Protein AF-A0A5K0Y885-F1 (afdb_monomer_lite)

InterPro domains:
  IPR013210 Leucine-rich repeat-containing N-terminal, plant-type [PF08263] (34-59)

pLDDT: mean 85.36, std 7.64, range [65.19, 95.25]

Organis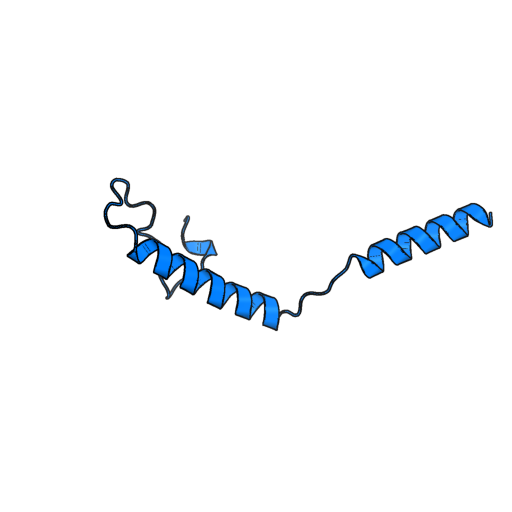m: NCBI:txid210225

Radius of gyration: 21.46 Å; chains: 1; bounding box: 58×42×21 Å

Structure (mmCIF, N/CA/C/O backbone):
data_AF-A0A5K0Y885-F1
#
_entry.id   AF-A0A5K0Y885-F1
#
loop_
_atom_site.group_PDB
_atom_site.id
_atom_site.type_symbol
_atom_site.label_atom_id
_atom_site.label_alt_id
_atom_site.label_comp_id
_atom_site.label_asym_id
_atom_site.label_entity_id
_atom_site.label_seq_id
_atom_site.pdbx_PDB_ins_code
_atom_site.Cartn_x
_atom_site.Cartn_y
_atom_site.Cartn_z
_atom_site.occupancy
_atom_site.B_iso_or_equiv
_atom_site.auth_seq_id
_atom_site.auth_comp_id
_atom_site.auth_asym_id
_atom_site.auth_atom_id
_atom_site.pdbx_PDB_model_num
ATOM 1 N N . PRO A 1 1 ? 33.206 31.741 -5.314 1.00 82.06 1 PRO A N 1
ATOM 2 C CA . PRO A 1 1 ? 33.242 30.853 -6.506 1.00 82.06 1 PRO A CA 1
ATOM 3 C C . PRO A 1 1 ? 33.317 29.356 -6.156 1.00 82.06 1 PRO A C 1
ATOM 5 O O . PRO A 1 1 ? 32.414 28.619 -6.526 1.00 82.06 1 PRO A O 1
ATOM 8 N N . LEU A 1 2 ? 34.338 28.912 -5.409 1.00 89.31 2 LEU A N 1
ATOM 9 C CA . LEU A 1 2 ? 34.569 27.485 -5.130 1.00 89.31 2 LEU A CA 1
ATOM 10 C C . LEU A 1 2 ? 33.516 26.865 -4.191 1.00 89.31 2 LEU A C 1
ATOM 12 O O . LEU A 1 2 ? 32.985 25.800 -4.473 1.00 89.31 2 LEU A O 1
ATOM 16 N N . VAL A 1 3 ? 33.139 27.582 -3.126 1.00 90.38 3 VAL A N 1
ATOM 17 C CA . VAL A 1 3 ? 32.085 27.155 -2.184 1.00 90.38 3 VAL A CA 1
ATOM 18 C C . VAL A 1 3 ? 30.734 26.990 -2.886 1.00 90.38 3 VAL A C 1
ATOM 20 O O . VAL A 1 3 ? 30.025 26.021 -2.650 1.00 90.38 3 VAL A O 1
ATOM 23 N N . PHE A 1 4 ? 30.402 27.902 -3.802 1.00 88.81 4 PHE A N 1
ATOM 24 C CA . PHE A 1 4 ? 29.160 27.838 -4.571 1.00 88.81 4 PHE A CA 1
ATOM 25 C C . PHE A 1 4 ? 29.113 26.598 -5.481 1.00 88.81 4 PHE A C 1
ATOM 27 O O . PHE A 1 4 ? 28.097 25.910 -5.527 1.00 88.81 4 PHE A O 1
ATOM 34 N N . LEU A 1 5 ? 30.232 26.265 -6.137 1.00 90.19 5 LEU A N 1
ATOM 35 C CA . LEU A 1 5 ? 30.361 25.059 -6.964 1.00 90.19 5 LEU A CA 1
ATOM 36 C C . LEU A 1 5 ? 30.258 23.771 -6.136 1.00 90.19 5 LEU A C 1
ATOM 38 O O . LEU A 1 5 ? 29.591 22.830 -6.557 1.00 90.19 5 LEU A O 1
ATOM 42 N N . LEU A 1 6 ? 30.864 23.742 -4.945 1.00 89.81 6 LEU A N 1
ATOM 43 C CA . LEU A 1 6 ? 30.771 22.599 -4.032 1.00 89.81 6 LEU A CA 1
ATOM 44 C C . LEU A 1 6 ? 29.340 22.391 -3.520 1.00 89.81 6 LEU A C 1
ATOM 46 O O . LEU A 1 6 ? 28.855 21.262 -3.514 1.00 89.81 6 LEU A O 1
ATOM 50 N N . CYS A 1 7 ? 28.635 23.467 -3.157 1.00 91.50 7 CYS A N 1
ATOM 51 C CA . CYS A 1 7 ? 27.226 23.387 -2.767 1.00 91.50 7 CYS A CA 1
ATOM 52 C C . CYS A 1 7 ? 26.353 22.868 -3.912 1.00 91.50 7 CYS A C 1
ATOM 54 O O . CYS A 1 7 ? 25.517 21.994 -3.697 1.00 91.50 7 CYS A O 1
ATOM 56 N N . PHE A 1 8 ? 26.571 23.366 -5.130 1.00 90.06 8 PHE A N 1
ATOM 57 C CA . PHE A 1 8 ? 25.823 22.922 -6.303 1.00 90.06 8 PHE A CA 1
ATOM 58 C C . PHE A 1 8 ? 26.092 21.443 -6.634 1.00 90.06 8 PHE A C 1
ATOM 60 O O . PHE A 1 8 ? 25.162 20.681 -6.899 1.00 90.06 8 PHE A O 1
ATOM 67 N N . SER A 1 9 ? 27.350 20.999 -6.543 1.00 89.00 9 SER A N 1
ATOM 68 C CA . SER A 1 9 ? 27.727 19.591 -6.722 1.00 89.00 9 SER A CA 1
ATOM 69 C C . SER A 1 9 ? 27.129 18.683 -5.647 1.00 89.00 9 SER A C 1
ATOM 71 O O . SER A 1 9 ? 26.669 17.591 -5.960 1.00 89.00 9 SER A O 1
ATOM 73 N N . SER A 1 10 ? 27.122 19.118 -4.387 1.00 88.81 10 SER A N 1
ATOM 74 C CA . SER A 1 10 ? 26.503 18.361 -3.297 1.00 88.81 10 SER A CA 1
ATOM 75 C C . SER A 1 10 ? 24.993 18.249 -3.503 1.00 88.81 10 SER A C 1
ATOM 77 O O . SER A 1 10 ? 24.436 17.158 -3.444 1.00 88.81 10 SER A O 1
ATOM 79 N N . PHE A 1 11 ? 24.329 19.355 -3.846 1.00 88.00 11 PHE A N 1
ATOM 80 C CA . PHE A 1 11 ? 22.890 19.372 -4.095 1.00 88.00 11 PHE A CA 1
ATOM 81 C C . PHE A 1 11 ? 22.491 18.444 -5.248 1.00 88.00 11 PHE A C 1
ATOM 83 O O . PHE A 1 11 ? 21.592 17.621 -5.096 1.00 88.00 11 PHE A O 1
ATOM 90 N N . THR A 1 12 ? 23.193 18.526 -6.380 1.00 86.81 12 THR A N 1
ATOM 91 C CA . THR A 1 12 ? 22.953 17.636 -7.528 1.00 86.81 12 THR A CA 1
ATOM 92 C C . THR A 1 12 ? 23.199 16.173 -7.172 1.00 86.81 12 THR A C 1
ATOM 94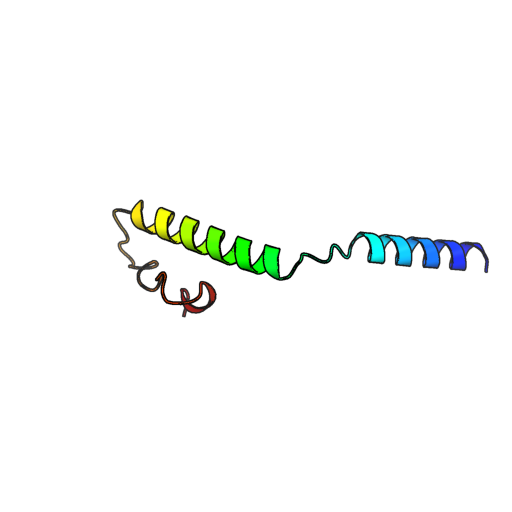 O O . THR A 1 12 ? 22.393 15.322 -7.535 1.00 86.81 12 THR A O 1
ATOM 97 N N . PHE A 1 13 ? 24.238 15.874 -6.392 1.00 86.06 13 PHE A N 1
ATOM 98 C CA . PHE A 1 13 ? 24.510 14.519 -5.919 1.00 86.06 13 PHE A CA 1
ATOM 99 C C . PHE A 1 13 ? 23.403 13.980 -5.001 1.00 86.06 13 PHE A C 1
ATOM 101 O O . PHE A 1 13 ? 22.967 12.846 -5.177 1.00 86.06 13 PHE A O 1
ATOM 108 N N . ILE A 1 14 ? 22.885 14.791 -4.073 1.00 86.69 14 ILE A N 1
ATOM 109 C CA . ILE A 1 14 ? 21.757 14.408 -3.208 1.00 86.69 14 ILE A CA 1
ATOM 110 C C . ILE A 1 14 ? 20.483 14.162 -4.023 1.00 86.69 14 ILE A C 1
ATOM 112 O O . ILE A 1 14 ? 19.782 13.185 -3.769 1.00 86.69 14 ILE A O 1
ATOM 116 N N . VAL A 1 15 ? 20.194 15.004 -5.019 1.00 84.62 15 VAL A N 1
ATOM 117 C CA . VAL A 1 15 ? 19.039 14.809 -5.910 1.00 84.62 15 VAL A CA 1
ATOM 118 C C . VAL A 1 15 ? 19.182 13.508 -6.703 1.00 84.62 15 VAL A C 1
ATOM 120 O O . VAL A 1 15 ? 18.244 12.718 -6.731 1.00 84.62 15 VAL A O 1
ATOM 123 N N . VAL A 1 16 ? 20.363 13.237 -7.265 1.00 83.75 16 VAL A N 1
ATOM 124 C CA . VAL A 1 16 ? 20.644 11.999 -8.011 1.00 83.75 16 VAL A CA 1
ATOM 125 C C . VAL A 1 16 ? 20.537 10.763 -7.112 1.00 83.75 16 VAL A C 1
ATOM 127 O O . VAL A 1 16 ? 19.929 9.775 -7.510 1.00 83.75 16 VAL A O 1
ATOM 130 N N . LEU A 1 17 ? 21.053 10.816 -5.879 1.00 80.00 17 LEU A N 1
ATOM 131 C CA . LEU A 1 17 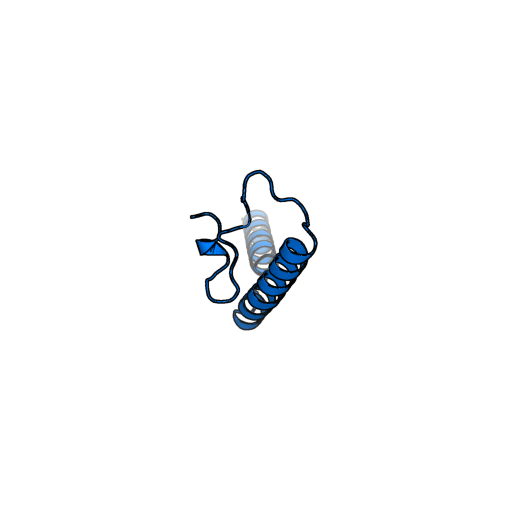? 20.904 9.725 -4.908 1.00 80.00 17 LEU A CA 1
ATOM 132 C C . LEU A 1 17 ? 19.450 9.525 -4.451 1.00 80.00 17 LEU A C 1
ATOM 134 O O . LEU A 1 17 ? 19.054 8.404 -4.130 1.00 80.00 17 LEU A O 1
ATOM 138 N N . GLY A 1 18 ? 18.657 10.598 -4.405 1.00 74.62 18 GLY A N 1
ATOM 139 C CA . GLY A 1 18 ? 17.236 10.562 -4.055 1.00 74.62 18 GLY A CA 1
ATOM 140 C C . GLY A 1 18 ? 16.340 10.022 -5.172 1.00 74.62 18 GLY A C 1
ATOM 141 O O . GLY A 1 18 ? 15.243 9.534 -4.893 1.00 74.62 18 GLY A O 1
ATOM 142 N N . GLN A 1 19 ? 16.802 10.049 -6.425 1.00 70.19 19 GLN A N 1
ATOM 143 C CA . GLN A 1 19 ? 16.114 9.433 -7.557 1.00 70.19 19 GLN A CA 1
ATOM 144 C C . GLN A 1 19 ? 16.355 7.921 -7.561 1.00 70.19 19 GLN A C 1
ATOM 146 O O . GLN A 1 19 ? 17.080 7.365 -8.380 1.00 70.19 19 GLN A O 1
ATOM 151 N N . ARG A 1 20 ? 15.706 7.226 -6.627 1.00 65.19 20 ARG A N 1
ATOM 152 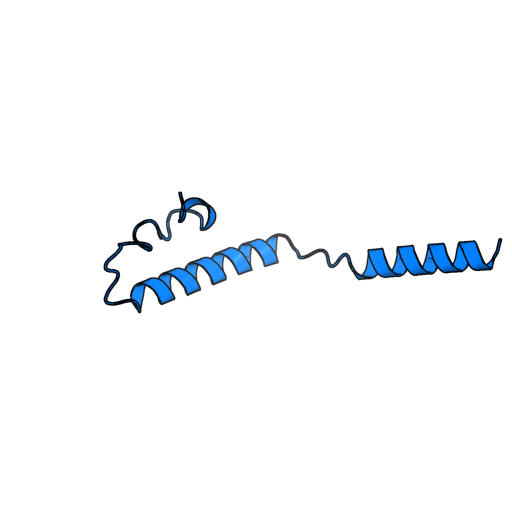C CA . ARG A 1 20 ? 15.559 5.775 -6.709 1.00 65.19 2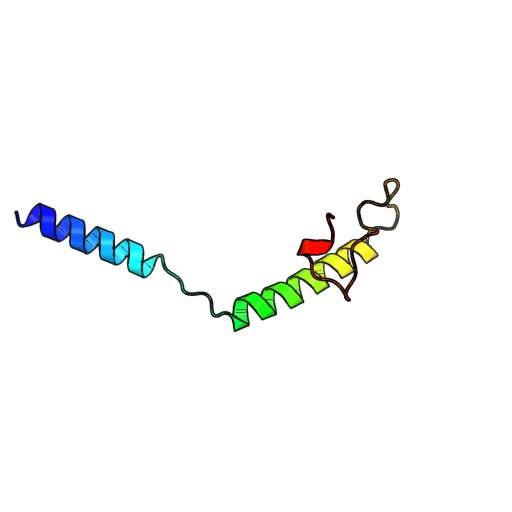0 ARG A CA 1
ATOM 153 C C . ARG A 1 20 ? 14.597 5.471 -7.855 1.00 65.19 20 ARG A C 1
ATOM 155 O O . ARG A 1 20 ? 13.383 5.508 -7.671 1.00 65.19 20 ARG A O 1
ATOM 162 N N . GLU A 1 21 ? 15.140 5.186 -9.034 1.00 67.69 21 GLU A N 1
ATOM 163 C CA . GLU A 1 21 ? 14.367 4.631 -10.142 1.00 67.69 21 GLU A CA 1
ATOM 164 C C . GLU A 1 21 ? 13.819 3.274 -9.698 1.00 67.69 21 GLU A C 1
ATOM 166 O O . GLU A 1 21 ? 14.537 2.278 -9.592 1.00 67.69 21 GLU A O 1
ATOM 171 N N . VAL A 1 22 ? 12.538 3.245 -9.334 1.00 70.38 22 VAL A N 1
ATOM 172 C CA . VAL A 1 22 ? 11.862 1.988 -9.044 1.00 70.38 22 VAL A CA 1
ATOM 173 C C . VAL A 1 22 ? 11.611 1.307 -10.388 1.00 70.38 22 VAL A C 1
ATOM 175 O O . VAL A 1 22 ? 10.966 1.913 -11.247 1.00 70.38 22 VAL A O 1
ATOM 178 N N . PRO A 1 23 ? 12.088 0.066 -10.602 1.00 77.12 23 PRO A N 1
ATOM 179 C CA . PRO A 1 23 ? 11.839 -0.640 -11.848 1.00 77.12 23 PRO A CA 1
ATOM 180 C C . PRO A 1 23 ? 10.335 -0.708 -12.116 1.00 77.12 23 PRO A C 1
ATOM 182 O O . PRO A 1 23 ? 9.566 -1.064 -11.222 1.00 77.12 23 PRO A O 1
ATOM 185 N N . SER A 1 24 ? 9.908 -0.424 -13.346 1.00 74.12 24 SER A N 1
ATOM 186 C CA . SER A 1 24 ? 8.497 -0.522 -13.757 1.00 74.12 24 SER A CA 1
ATOM 187 C C . SER A 1 24 ? 7.902 -1.902 -13.454 1.00 74.12 24 SER A C 1
ATOM 189 O O . SER A 1 24 ? 6.751 -2.008 -13.038 1.00 74.12 24 SER A O 1
ATOM 191 N N . VAL A 1 25 ? 8.721 -2.953 -13.557 1.00 74.56 25 VAL A N 1
ATOM 192 C CA . VAL A 1 25 ? 8.373 -4.319 -13.147 1.00 74.56 25 VAL A CA 1
ATOM 193 C C . VAL A 1 25 ? 8.041 -4.393 -11.654 1.00 74.56 25 VAL A C 1
ATOM 195 O O . VAL A 1 25 ? 7.039 -5.001 -11.290 1.00 74.56 25 VAL A O 1
ATOM 198 N N . LEU A 1 26 ? 8.819 -3.738 -10.787 1.00 73.31 26 LEU A N 1
ATOM 199 C CA . LEU A 1 26 ? 8.578 -3.725 -9.342 1.00 73.31 26 LEU A CA 1
ATOM 200 C C . LEU A 1 26 ? 7.297 -2.961 -8.993 1.00 73.31 26 LEU A C 1
ATOM 202 O O . LEU A 1 26 ? 6.532 -3.424 -8.154 1.00 73.31 26 LEU A O 1
ATOM 206 N N . VAL A 1 27 ? 7.020 -1.849 -9.683 1.00 75.38 27 VAL A N 1
ATOM 207 C CA . VAL A 1 27 ? 5.748 -1.117 -9.545 1.00 75.38 27 VAL A CA 1
ATOM 208 C C . VAL A 1 27 ? 4.570 -1.982 -9.995 1.00 75.38 27 VAL A C 1
ATOM 210 O O . VAL A 1 27 ? 3.569 -2.065 -9.289 1.00 75.38 27 VAL A O 1
ATOM 213 N N . SER A 1 28 ? 4.692 -2.676 -11.131 1.00 76.31 28 SER A N 1
ATOM 214 C CA . SER A 1 28 ? 3.631 -3.560 -11.631 1.00 76.31 28 SER A CA 1
ATOM 215 C C . SER A 1 28 ? 3.370 -4.747 -10.699 1.00 76.31 28 SER A C 1
ATOM 217 O O . SER A 1 28 ? 2.217 -5.083 -10.443 1.00 76.31 28 SER A O 1
ATOM 219 N N . LEU A 1 29 ? 4.427 -5.337 -10.131 1.00 77.94 29 LEU A N 1
ATOM 220 C CA . LEU A 1 29 ? 4.328 -6.445 -9.186 1.00 77.94 29 LEU A CA 1
ATOM 221 C C . LEU A 1 29 ? 3.737 -5.993 -7.847 1.00 77.94 29 LEU A C 1
ATOM 223 O O . LEU A 1 29 ? 2.905 -6.706 -7.284 1.00 77.94 29 LEU A O 1
ATOM 227 N N . SER A 1 30 ? 4.130 -4.808 -7.365 1.00 75.50 30 SER A N 1
ATOM 228 C CA . SER A 1 30 ? 3.500 -4.177 -6.202 1.00 75.50 30 SER A CA 1
ATOM 229 C C . SER A 1 30 ? 2.012 -4.014 -6.456 1.00 75.50 30 SER A C 1
ATOM 231 O O . SER A 1 30 ? 1.227 -4.568 -5.708 1.00 75.50 30 SER A O 1
ATOM 233 N N . ASN A 1 31 ? 1.617 -3.410 -7.580 1.00 80.25 31 ASN A N 1
ATOM 234 C CA . ASN A 1 31 ? 0.210 -3.192 -7.912 1.00 80.25 31 ASN A CA 1
ATOM 235 C C . ASN A 1 31 ? -0.617 -4.494 -7.939 1.00 80.25 31 ASN A C 1
ATOM 237 O O . ASN A 1 31 ? -1.745 -4.509 -7.455 1.00 80.25 31 ASN A O 1
ATOM 241 N N . VAL A 1 32 ? -0.060 -5.602 -8.447 1.00 84.25 32 VAL A N 1
ATOM 242 C CA . VAL A 1 32 ? -0.719 -6.925 -8.398 1.00 84.25 32 VAL A CA 1
ATOM 243 C C . VAL A 1 32 ? -0.848 -7.437 -6.959 1.00 84.25 32 VAL A C 1
ATOM 245 O O . VAL A 1 32 ? -1.903 -7.935 -6.565 1.00 84.25 32 VAL A O 1
ATOM 248 N N . THR A 1 33 ? 0.214 -7.301 -6.164 1.00 87.81 33 THR A N 1
ATOM 249 C CA . THR A 1 33 ? 0.235 -7.728 -4.756 1.00 87.81 33 THR A CA 1
ATOM 250 C C . THR A 1 33 ? -0.740 -6.904 -3.913 1.00 87.81 33 THR A C 1
ATOM 252 O O . THR A 1 33 ? -1.501 -7.459 -3.120 1.00 87.81 33 THR A O 1
ATOM 255 N N . ASP A 1 34 ? -0.769 -5.594 -4.140 1.00 86.81 34 ASP A N 1
ATOM 256 C CA . ASP A 1 34 ? -1.631 -4.629 -3.469 1.00 86.81 34 ASP A CA 1
ATOM 257 C C . ASP A 1 34 ? -3.102 -4.900 -3.816 1.00 86.81 34 ASP A C 1
ATOM 259 O O . ASP A 1 34 ? -3.946 -4.991 -2.922 1.00 86.81 34 ASP A O 1
ATOM 263 N N . GLN A 1 35 ? -3.414 -5.144 -5.095 1.00 90.50 35 GLN A N 1
ATOM 264 C CA . GLN A 1 35 ? -4.764 -5.513 -5.531 1.00 90.50 35 GLN A CA 1
ATOM 265 C C . GLN A 1 35 ? -5.246 -6.804 -4.849 1.00 90.50 35 GLN A C 1
ATOM 267 O O . GLN A 1 35 ? -6.378 -6.870 -4.363 1.00 90.50 35 GLN A O 1
ATOM 272 N N . PHE A 1 36 ? -4.388 -7.824 -4.769 1.00 90.88 36 PHE A N 1
ATOM 273 C CA . PHE A 1 36 ? -4.720 -9.087 -4.111 1.00 90.88 36 PHE A CA 1
ATOM 274 C C . PHE A 1 36 ? -4.946 -8.922 -2.600 1.00 90.88 36 PHE A C 1
ATOM 276 O O . PHE A 1 36 ? -5.906 -9.471 -2.045 1.00 90.88 36 PHE A O 1
ATOM 283 N N . ALA A 1 37 ? -4.101 -8.135 -1.930 1.00 92.00 37 ALA A N 1
ATOM 284 C CA . ALA A 1 37 ? -4.230 -7.849 -0.504 1.00 92.00 37 ALA A CA 1
ATOM 285 C C . ALA A 1 37 ? -5.547 -7.124 -0.185 1.00 92.00 37 ALA A C 1
ATOM 287 O O . ALA A 1 37 ? -6.245 -7.483 0.765 1.00 92.00 37 ALA A O 1
ATOM 288 N N . LEU A 1 38 ? -5.935 -6.154 -1.013 1.00 92.25 38 LEU A N 1
ATOM 289 C CA . LEU A 1 38 ? -7.170 -5.395 -0.830 1.00 92.25 38 LEU A CA 1
ATOM 290 C C . LEU A 1 38 ? -8.429 -6.236 -1.089 1.00 92.25 38 LEU A C 1
ATOM 292 O O . LEU A 1 38 ? -9.401 -6.139 -0.340 1.00 92.25 38 LEU A O 1
ATOM 296 N N . LEU A 1 39 ? -8.420 -7.118 -2.092 1.00 93.19 39 LEU A N 1
ATOM 297 C CA . LEU A 1 39 ? -9.528 -8.058 -2.305 1.00 93.19 39 LEU A CA 1
ATOM 298 C C . LEU A 1 39 ? -9.657 -9.062 -1.155 1.00 93.19 39 LEU A C 1
ATOM 300 O O . LEU A 1 39 ? -10.770 -9.370 -0.726 1.00 93.19 39 LEU A O 1
ATOM 304 N N . SER A 1 40 ? -8.527 -9.522 -0.612 1.00 93.75 40 SER A N 1
ATOM 305 C CA . SER A 1 40 ? -8.513 -10.365 0.587 1.00 93.75 40 SER A CA 1
ATOM 306 C C . SER A 1 40 ? -9.114 -9.623 1.782 1.00 93.75 40 SER A C 1
ATOM 308 O O . SER A 1 40 ? -9.951 -10.172 2.494 1.00 93.75 40 SER A O 1
ATOM 310 N N . PHE A 1 41 ? -8.761 -8.347 1.960 1.00 94.06 41 PHE A N 1
ATOM 311 C CA . PHE A 1 41 ? -9.348 -7.484 2.983 1.00 94.06 41 PHE A CA 1
ATOM 312 C C . PHE A 1 41 ? -10.864 -7.311 2.805 1.00 94.06 41 PHE A C 1
ATOM 314 O O . PHE A 1 41 ? -11.608 -7.495 3.768 1.00 94.06 41 PHE A O 1
ATOM 321 N N . LYS A 1 42 ? -11.345 -7.053 1.580 1.00 93.38 42 LYS A N 1
ATOM 322 C CA . LYS A 1 42 ? -12.785 -6.994 1.271 1.00 93.38 42 LYS A CA 1
ATOM 323 C C . LYS A 1 42 ? -13.511 -8.273 1.688 1.00 93.38 42 LYS A C 1
ATOM 325 O O . LYS A 1 42 ? -14.585 -8.189 2.268 1.00 93.38 42 LYS A O 1
ATOM 330 N N . HIS A 1 43 ? -12.932 -9.445 1.429 1.00 92.56 43 HIS A N 1
ATOM 331 C CA . HIS A 1 43 ? -13.549 -10.727 1.787 1.00 92.56 43 HIS A CA 1
ATOM 332 C C . HIS A 1 43 ? -13.663 -10.943 3.308 1.00 92.56 43 HIS A C 1
ATOM 334 O O . HIS A 1 43 ? -14.528 -11.685 3.770 1.00 92.56 43 HIS A O 1
ATOM 340 N N . LEU A 1 44 ? -12.801 -10.303 4.103 1.00 95.25 44 LEU A N 1
ATOM 341 C CA . LEU A 1 44 ? -12.866 -10.358 5.568 1.00 95.25 44 LEU A CA 1
ATOM 342 C C . LEU A 1 44 ? -13.952 -9.443 6.148 1.00 95.25 44 LEU A C 1
ATOM 344 O O . LEU A 1 44 ? -14.359 -9.622 7.298 1.00 95.25 44 LEU A O 1
ATOM 348 N N . ILE A 1 45 ? -14.437 -8.474 5.372 1.00 92.44 45 ILE A N 1
ATOM 349 C CA . ILE A 1 45 ? -15.514 -7.581 5.789 1.00 92.44 45 ILE A CA 1
ATOM 350 C C . ILE A 1 45 ? -16.846 -8.295 5.569 1.00 92.44 45 ILE A C 1
ATOM 352 O O . ILE A 1 45 ? -17.333 -8.443 4.455 1.00 92.44 45 ILE A O 1
ATOM 356 N N . THR A 1 46 ? -17.443 -8.742 6.671 1.00 92.94 46 THR A N 1
ATOM 357 C CA . THR A 1 46 ? -18.719 -9.472 6.671 1.00 92.94 46 THR A CA 1
ATOM 358 C C . THR A 1 46 ? -19.941 -8.558 6.636 1.00 92.94 46 THR A C 1
ATOM 360 O O . THR A 1 46 ? -21.020 -9.002 6.260 1.00 92.94 46 THR A O 1
ATOM 363 N N . ASN A 1 47 ? -19.783 -7.288 7.019 1.00 93.50 47 ASN A N 1
ATOM 364 C CA . ASN A 1 47 ? -20.852 -6.295 7.041 1.00 93.50 47 ASN A CA 1
ATOM 365 C C . ASN A 1 47 ? -20.360 -4.983 6.420 1.00 93.50 47 ASN A C 1
ATOM 367 O O . ASN A 1 47 ? -19.630 -4.228 7.061 1.00 93.50 47 ASN A O 1
ATOM 371 N N . ASP A 1 48 ? -20.793 -4.712 5.189 1.00 92.19 48 ASP A N 1
ATOM 372 C CA . ASP A 1 48 ? -20.561 -3.454 4.469 1.00 92.19 48 ASP A CA 1
ATOM 373 C C . ASP A 1 48 ? -21.905 -2.722 4.265 1.00 92.19 48 ASP A C 1
ATOM 375 O O . ASP A 1 48 ? -22.500 -2.794 3.189 1.00 92.19 48 ASP A O 1
ATOM 379 N N . PRO A 1 49 ? -22.447 -2.056 5.305 1.00 93.62 49 PRO A N 1
ATOM 380 C CA . PRO A 1 49 ? -23.797 -1.479 5.277 1.00 93.62 49 PRO A CA 1
ATOM 381 C C . PRO A 1 49 ? -23.965 -0.356 4.246 1.00 93.62 49 PRO A C 1
ATOM 383 O O . PRO A 1 49 ? -25.087 -0.051 3.849 1.00 93.62 49 PRO A O 1
ATOM 386 N N . TYR A 1 50 ? -22.860 0.251 3.815 1.00 93.44 50 TYR A N 1
ATOM 387 C CA . TYR A 1 50 ? -22.842 1.321 2.820 1.00 93.44 50 TYR A CA 1
ATOM 388 C C . TYR A 1 50 ? -22.323 0.848 1.459 1.00 93.44 50 TYR A C 1
ATOM 390 O O . TYR A 1 50 ? -22.225 1.653 0.536 1.00 93.44 50 TYR A O 1
ATOM 398 N N . ASN A 1 51 ? -22.025 -0.450 1.325 1.00 91.19 51 ASN A N 1
ATOM 399 C CA . ASN A 1 51 ? -21.589 -1.093 0.091 1.00 91.19 51 ASN A CA 1
ATOM 400 C C . ASN A 1 51 ? -20.385 -0.386 -0.570 1.00 91.19 51 ASN A C 1
ATOM 402 O O . ASN A 1 51 ? -20.277 -0.331 -1.801 1.00 91.19 51 ASN A O 1
ATOM 406 N N . VAL A 1 52 ? -19.496 0.187 0.249 1.00 91.69 52 VAL A N 1
ATOM 407 C CA . VAL A 1 52 ? -18.366 1.026 -0.190 1.00 91.69 52 VAL A CA 1
ATOM 408 C C . VAL A 1 52 ? -17.366 0.211 -1.003 1.00 91.69 52 VAL A C 1
ATOM 410 O O . VAL A 1 52 ? -16.701 0.738 -1.889 1.00 91.69 52 VAL A O 1
ATOM 413 N N . LEU A 1 53 ? -17.276 -1.091 -0.733 1.00 92.81 53 LEU A N 1
ATOM 414 C CA . LEU A 1 53 ? -16.332 -1.988 -1.393 1.00 92.81 53 LEU A CA 1
ATOM 415 C C . LEU A 1 53 ? -16.943 -2.704 -2.600 1.00 92.81 53 LEU A C 1
ATOM 417 O O . LEU A 1 53 ? -16.309 -3.585 -3.184 1.00 92.81 53 LEU A O 1
ATOM 421 N N . SER A 1 54 ? -18.179 -2.383 -2.983 1.00 90.56 54 SER A N 1
ATOM 422 C CA . SER A 1 54 ? -18.909 -3.093 -4.043 1.00 90.56 54 SER A CA 1
ATOM 423 C C . SER A 1 54 ? -18.214 -3.073 -5.397 1.00 90.56 54 SER A C 1
ATOM 425 O O . SER A 1 54 ? -18.116 -4.114 -6.048 1.00 90.56 54 SER A O 1
ATOM 427 N N . SER A 1 55 ? -17.668 -1.921 -5.765 1.00 91.12 55 SER A N 1
ATOM 428 C CA . SER A 1 55 ? -16.897 -1.662 -6.982 1.00 91.12 55 SER A CA 1
ATOM 429 C C . SER A 1 55 ? -15.577 -2.435 -7.052 1.00 91.12 55 SER A C 1
ATOM 431 O O . SER A 1 55 ? -15.069 -2.672 -8.144 1.00 91.12 55 SER A O 1
ATOM 433 N N . TRP A 1 56 ? -15.012 -2.869 -5.920 1.00 92.94 56 TRP A N 1
ATOM 434 C CA . TRP A 1 56 ? -13.714 -3.547 -5.903 1.00 9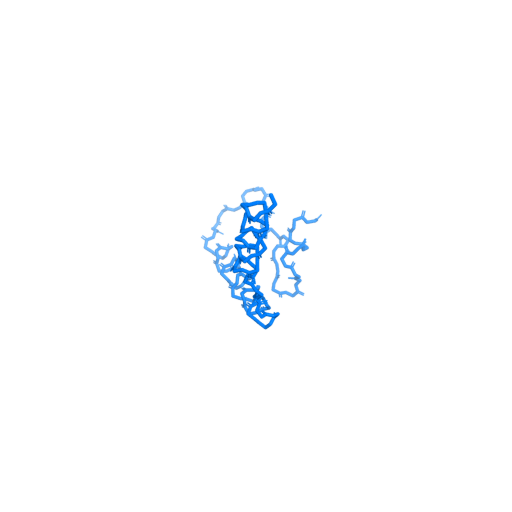2.94 56 TRP A CA 1
ATOM 435 C C . TRP A 1 56 ? -13.806 -4.904 -6.603 1.00 92.94 56 TRP A C 1
ATOM 437 O O . TRP A 1 56 ? -14.558 -5.791 -6.177 1.00 92.94 56 TRP A O 1
ATOM 447 N N . ASN A 1 57 ? -13.016 -5.087 -7.659 1.00 88.81 57 ASN A N 1
ATOM 448 C CA . ASN A 1 57 ? -13.039 -6.283 -8.495 1.00 88.81 57 ASN A CA 1
ATOM 449 C C . ASN A 1 57 ? -11.631 -6.617 -9.025 1.00 88.81 57 ASN A C 1
ATOM 451 O O . ASN A 1 57 ? -10.859 -5.714 -9.339 1.00 88.81 57 ASN A O 1
ATOM 455 N N . SER A 1 58 ? -11.298 -7.908 -9.148 1.00 87.06 58 SER A N 1
ATOM 456 C CA . SER A 1 58 ? -10.010 -8.379 -9.691 1.00 87.06 58 SER A CA 1
ATOM 457 C C . SER A 1 58 ? -9.822 -8.079 -11.176 1.00 87.06 58 SER A C 1
ATOM 459 O O . SER A 1 58 ? -8.693 -7.996 -11.648 1.00 87.06 58 SER A O 1
ATOM 461 N N . ASN A 1 59 ? -10.919 -7.921 -11.916 1.00 85.62 59 ASN A N 1
ATOM 462 C CA . ASN A 1 59 ? -10.905 -7.716 -13.363 1.00 85.62 59 ASN A CA 1
ATOM 463 C C . ASN A 1 59 ? -10.683 -6.250 -13.755 1.00 85.62 59 ASN A C 1
ATOM 465 O O . ASN A 1 59 ? -10.484 -5.969 -14.934 1.00 85.62 59 ASN A O 1
ATOM 469 N N . ILE A 1 60 ? -10.742 -5.323 -12.795 1.00 84.19 60 ILE A N 1
ATOM 470 C CA . ILE A 1 60 ? -10.562 -3.887 -13.033 1.00 84.19 60 ILE A CA 1
ATOM 471 C C . ILE A 1 60 ? -9.406 -3.357 -12.188 1.00 84.19 60 ILE A C 1
ATOM 473 O O . ILE A 1 60 ? -9.106 -3.892 -11.119 1.00 84.19 60 ILE A O 1
ATOM 477 N N . SER A 1 61 ? -8.758 -2.295 -12.662 1.00 80.31 61 SER A N 1
ATOM 478 C CA . SER A 1 61 ? -7.633 -1.690 -11.952 1.00 80.31 61 SER A CA 1
ATOM 479 C C . SER A 1 61 ? -8.075 -1.060 -10.623 1.00 80.31 61 SER A C 1
ATOM 481 O O . SER A 1 61 ? -9.213 -0.607 -10.504 1.00 80.31 61 SER A O 1
ATOM 483 N N . PHE A 1 62 ? -7.172 -0.978 -9.635 1.00 79.56 62 PHE A N 1
ATOM 484 C CA . PHE A 1 62 ? -7.451 -0.294 -8.361 1.00 79.56 62 PHE A CA 1
ATOM 485 C C . PHE A 1 62 ? -7.921 1.159 -8.564 1.00 79.56 62 PHE A C 1
ATOM 487 O O . PHE A 1 62 ? -8.744 1.661 -7.804 1.00 79.56 62 PHE A O 1
ATOM 494 N N . TYR A 1 63 ? -7.445 1.828 -9.620 1.00 79.62 63 TYR A N 1
ATOM 495 C CA . TYR A 1 63 ? -7.850 3.196 -9.954 1.00 79.62 63 TYR A CA 1
ATOM 496 C C . TYR A 1 63 ? -9.349 3.333 -10.255 1.00 79.62 63 TYR A C 1
ATOM 498 O O . TYR A 1 63 ? -9.910 4.407 -10.049 1.00 79.62 63 TYR A O 1
ATOM 506 N N . ASP A 1 64 ? -10.003 2.259 -10.699 1.00 83.88 64 ASP A N 1
ATOM 507 C CA . ASP A 1 64 ? -11.427 2.257 -11.047 1.00 83.88 64 ASP A CA 1
ATOM 508 C C . ASP A 1 64 ? -12.328 1.849 -9.872 1.00 83.88 64 ASP A C 1
ATOM 510 O O . ASP A 1 64 ? -13.549 1.868 -9.990 1.00 83.88 64 ASP A O 1
ATOM 514 N N . TRP A 1 65 ? -11.757 1.491 -8.720 1.00 86.81 65 TRP A N 1
ATOM 515 C CA . TRP A 1 65 ? -12.526 1.018 -7.566 1.00 86.81 65 TRP A CA 1
ATOM 516 C C . TRP A 1 65 ? -13.262 2.128 -6.815 1.00 86.81 65 TRP A C 1
ATOM 518 O O . TRP A 1 65 ? -14.175 1.836 -6.058 1.00 86.81 65 TRP A O 1
ATOM 528 N N . ASN A 1 66 ? -12.893 3.391 -7.002 1.00 80.81 66 ASN A N 1
ATOM 529 C CA . ASN A 1 66 ? -13.517 4.526 -6.309 1.00 80.81 66 ASN A CA 1
ATOM 530 C C . ASN A 1 66 ? -14.311 5.441 -7.253 1.00 80.81 66 ASN A C 1
ATOM 532 O O . ASN A 1 66 ? -14.573 6.599 -6.921 1.00 80.81 66 ASN A O 1
ATOM 536 N N . ARG A 1 67 ? -14.633 4.936 -8.444 1.00 69.19 67 ARG A N 1
ATOM 537 C CA . ARG A 1 67 ? -15.339 5.658 -9.498 1.00 69.19 67 ARG A CA 1
ATOM 538 C C . ARG A 1 67 ? -16.801 5.247 -9.550 1.00 69.19 67 ARG A C 1
ATOM 540 O O . ARG A 1 67 ? -17.625 6.157 -9.777 1.00 69.19 67 ARG A O 1
#

Foldseek 3Di:
DVVVVVVVVVVVVVVVVVPPPDPPVNVVVVQLVVLVVVVVVVVPPPDDPPCLQVQRDPVDGPVRRRD

Secondary structure (DSSP, 8-state):
-HHHHHHHHHHHHHHHHH-----HHHHHHHHHHHHHHHHHHHHH-S--TT-TTTT--TTS-GGGTT-

Sequence (67 aa):
PLVFLLCFSSFTFIVVLGQREVPSVLVSLSNVTDQFALLSFKHLITNDPYNVLSSWNSNISFYDWNR